Protein AF-A0A5J5HE29-F1 (afdb_monomer_lite)

Organism: NCBI:txid2036016

Sequence (76 aa):
MLLEKFPEGDTLLVTKLDRLARTVRDGIDIVELLFERKAILRIKQIGTIENNYVGMFFLNVLLNVAEMTGISKSNL

Radius of gyration: 12.25 Å; chains: 1; bounding box: 32×27×27 Å

pLDDT: mean 75.89, std 12.61, range [28.97, 87.62]

Structure (mmCIF, N/CA/C/O backbone):
data_AF-A0A5J5HE29-F1
#
_entry.id   AF-A0A5J5HE29-F1
#
loop_
_atom_site.group_PDB
_atom_site.id
_atom_site.type_symbol
_atom_site.label_atom_id
_atom_site.label_alt_id
_atom_site.label_comp_id
_atom_site.label_asym_id
_atom_site.label_entity_id
_atom_site.label_seq_id
_atom_site.pdbx_PDB_ins_code
_atom_site.Cartn_x
_atom_site.Cartn_y
_atom_site.Cartn_z
_atom_site.occupancy
_atom_site.B_iso_or_equiv
_atom_site.auth_seq_id
_atom_site.auth_comp_id
_atom_site.auth_asym_id
_atom_site.auth_atom_id
_atom_site.pdbx_PDB_model_num
ATOM 1 N N . MET A 1 1 ? -12.101 -8.558 -12.248 1.00 47.00 1 MET A N 1
ATOM 2 C CA . MET A 1 1 ? -10.826 -8.340 -11.518 1.00 47.00 1 MET A CA 1
ATOM 3 C C . MET A 1 1 ? -11.034 -8.804 -10.072 1.00 47.00 1 MET A C 1
ATOM 5 O O . MET A 1 1 ? -12.118 -8.565 -9.560 1.00 47.00 1 MET A O 1
ATOM 9 N N . LEU A 1 2 ? -10.100 -9.493 -9.394 1.00 55.88 2 LEU A N 1
ATOM 10 C CA . LEU A 1 2 ? -10.368 -10.022 -8.029 1.00 55.88 2 LEU A CA 1
ATOM 11 C C . LEU A 1 2 ? -10.629 -8.908 -6.986 1.00 55.88 2 LEU A C 1
ATOM 13 O O . LEU A 1 2 ? -11.318 -9.133 -5.997 1.00 55.88 2 LEU A O 1
ATOM 17 N N . LEU A 1 3 ? -10.131 -7.698 -7.258 1.00 55.78 3 LEU A N 1
ATOM 18 C CA . LEU A 1 3 ? -10.289 -6.501 -6.424 1.00 55.78 3 LEU A CA 1
ATOM 19 C C . LEU A 1 3 ? -11.731 -5.968 -6.368 1.00 55.78 3 LEU A C 1
ATOM 21 O O . LEU A 1 3 ? -12.105 -5.308 -5.404 1.00 55.78 3 LEU A O 1
ATOM 25 N N . GLU A 1 4 ? -12.574 -6.268 -7.358 1.00 57.25 4 GLU A N 1
ATOM 26 C CA . GLU A 1 4 ? -13.958 -5.767 -7.387 1.00 57.25 4 GLU A CA 1
ATOM 27 C C . GLU A 1 4 ? -14.848 -6.432 -6.332 1.00 57.25 4 GLU A C 1
ATOM 29 O O . GLU A 1 4 ? -15.840 -5.842 -5.916 1.00 57.25 4 GLU A O 1
ATOM 34 N N . LYS A 1 5 ? -14.478 -7.630 -5.862 1.00 60.69 5 LYS A N 1
ATOM 35 C CA . LYS A 1 5 ? -15.224 -8.394 -4.850 1.00 60.69 5 LYS A CA 1
ATOM 36 C C . LYS A 1 5 ? -14.643 -8.275 -3.441 1.00 60.69 5 LYS A C 1
ATOM 38 O O . LYS A 1 5 ? -15.066 -9.017 -2.561 1.00 60.69 5 LYS A O 1
ATOM 43 N N . PHE A 1 6 ? -13.658 -7.400 -3.239 1.00 66.62 6 PHE A N 1
ATOM 44 C CA . PHE A 1 6 ? -12.973 -7.292 -1.959 1.00 66.62 6 PHE A CA 1
ATOM 45 C C . PHE A 1 6 ? -13.873 -6.589 -0.925 1.00 66.62 6 PHE A C 1
ATOM 47 O O . PHE A 1 6 ? -14.232 -5.430 -1.165 1.00 66.62 6 PHE A O 1
ATOM 54 N N . PRO A 1 7 ? -14.274 -7.262 0.173 1.00 65.56 7 PRO A N 1
ATOM 55 C CA . PRO A 1 7 ? -15.130 -6.668 1.195 1.00 65.56 7 PRO A CA 1
ATOM 56 C C . PRO A 1 7 ? -14.430 -5.494 1.889 1.00 65.56 7 PRO A C 1
ATOM 58 O O . PRO A 1 7 ? -13.217 -5.522 2.106 1.00 65.56 7 PRO A O 1
ATOM 61 N N . GLU A 1 8 ? -15.192 -4.460 2.247 1.00 71.38 8 GLU A N 1
ATOM 62 C CA . GLU A 1 8 ? -14.671 -3.331 3.024 1.00 71.38 8 GLU A CA 1
ATOM 63 C C . GLU A 1 8 ? -14.131 -3.845 4.373 1.00 71.38 8 GLU A C 1
ATOM 65 O O . GLU A 1 8 ? -14.798 -4.624 5.056 1.00 71.38 8 GLU A O 1
ATOM 70 N N . GLY A 1 9 ? -12.913 -3.441 4.748 1.00 72.62 9 GLY A N 1
ATOM 71 C CA . GLY A 1 9 ? -12.272 -3.882 5.995 1.00 72.62 9 GLY A CA 1
ATOM 72 C C . GLY A 1 9 ? -11.578 -5.254 5.970 1.00 72.62 9 GLY A C 1
ATOM 73 O O . GLY A 1 9 ? -11.061 -5.678 7.003 1.00 72.62 9 GLY A O 1
ATOM 74 N N . ASP A 1 10 ? -11.549 -5.960 4.836 1.00 79.38 10 ASP A N 1
ATOM 75 C CA . ASP A 1 10 ? -10.904 -7.279 4.730 1.00 79.38 10 ASP A CA 1
ATOM 76 C C . ASP A 1 10 ? -9.370 -7.173 4.518 1.00 79.38 10 ASP A C 1
ATOM 78 O O . ASP A 1 10 ? -8.823 -6.092 4.288 1.00 79.38 10 ASP A O 1
ATOM 82 N N . THR A 1 11 ? -8.630 -8.281 4.624 1.00 81.12 11 THR A N 1
ATOM 83 C CA . THR A 1 11 ? -7.158 -8.312 4.508 1.00 81.12 11 THR A CA 1
ATOM 84 C C . THR A 1 11 ? -6.692 -8.943 3.200 1.00 81.12 11 THR A C 1
ATOM 86 O O . THR A 1 11 ? -6.847 -10.146 2.985 1.00 81.12 11 THR A O 1
ATOM 89 N N . LEU A 1 12 ? -6.055 -8.161 2.328 1.00 84.06 12 LEU A N 1
ATOM 90 C CA . LEU A 1 12 ? -5.410 -8.684 1.130 1.00 84.06 12 LEU A CA 1
ATOM 91 C C . LEU A 1 12 ? -4.066 -9.311 1.513 1.00 84.06 12 LEU A C 1
ATOM 93 O O . LEU A 1 12 ? -3.076 -8.617 1.754 1.00 84.06 12 LEU A O 1
ATOM 97 N N . LEU A 1 13 ? -4.027 -10.643 1.554 1.00 82.62 13 LEU A N 1
ATOM 98 C CA . LEU A 1 13 ? -2.795 -11.396 1.766 1.00 82.62 13 LEU A CA 1
ATOM 99 C C . LEU A 1 13 ? -2.052 -11.604 0.444 1.00 82.62 13 LEU A C 1
ATOM 101 O O . LEU A 1 13 ? -2.545 -12.274 -0.463 1.00 82.62 13 LEU A O 1
ATOM 105 N N . VAL A 1 14 ? -0.814 -11.123 0.379 1.00 82.19 14 VAL A N 1
ATOM 106 C CA . VAL A 1 14 ? 0.075 -11.316 -0.765 1.00 82.19 14 VAL A CA 1
ATOM 107 C C . VAL A 1 14 ? 1.308 -12.112 -0.349 1.00 82.19 14 VAL A C 1
ATOM 109 O O . VAL A 1 14 ? 1.946 -11.858 0.674 1.00 82.19 14 VAL A O 1
ATOM 112 N N . THR A 1 15 ? 1.662 -13.118 -1.148 1.00 79.38 15 THR A N 1
ATOM 113 C CA . THR A 1 15 ? 2.803 -13.994 -0.848 1.00 79.38 15 THR A CA 1
ATOM 114 C C . THR A 1 15 ? 4.145 -13.340 -1.139 1.00 79.38 15 THR A C 1
ATOM 116 O O . THR A 1 15 ? 5.111 -13.629 -0.441 1.00 79.38 15 THR A O 1
ATOM 119 N N . LYS A 1 16 ? 4.211 -12.494 -2.171 1.00 74.38 16 LYS A N 1
ATOM 120 C CA . LYS A 1 16 ? 5.413 -11.761 -2.569 1.00 74.38 16 LYS A CA 1
ATOM 121 C C . LYS A 1 16 ? 5.044 -10.424 -3.210 1.00 74.38 16 LYS A C 1
ATOM 123 O O . LYS A 1 16 ? 4.038 -10.351 -3.910 1.00 74.38 16 LYS A O 1
ATOM 128 N N . LEU A 1 17 ? 5.863 -9.400 -2.996 1.00 73.50 17 LEU A N 1
ATOM 129 C CA . LEU A 1 17 ? 5.587 -8.043 -3.469 1.00 73.50 17 LEU A CA 1
ATOM 130 C C . LEU A 1 17 ? 5.554 -7.930 -5.005 1.00 73.50 17 LEU A C 1
ATOM 132 O O . LEU A 1 17 ? 4.717 -7.212 -5.533 1.00 73.50 17 LEU A O 1
ATOM 136 N N . ASP A 1 18 ? 6.365 -8.712 -5.723 1.00 71.94 18 ASP A N 1
ATOM 137 C CA . ASP A 1 18 ? 6.366 -8.788 -7.197 1.00 71.94 18 ASP A CA 1
ATOM 138 C C . ASP A 1 18 ? 5.029 -9.268 -7.784 1.00 71.94 18 ASP A C 1
ATOM 140 O O . ASP A 1 18 ? 4.712 -8.997 -8.939 1.00 71.94 18 ASP A O 1
ATOM 144 N N . ARG A 1 19 ? 4.218 -9.974 -6.986 1.00 75.31 19 ARG A N 1
ATOM 145 C CA . ARG A 1 19 ? 2.875 -10.411 -7.388 1.00 75.31 19 ARG A CA 1
ATOM 146 C C . ARG A 1 19 ? 1.794 -9.373 -7.108 1.00 75.31 19 ARG A C 1
ATOM 148 O O . ARG A 1 19 ? 0.682 -9.547 -7.596 1.00 75.31 19 ARG A O 1
ATOM 155 N N . LEU A 1 20 ? 2.098 -8.350 -6.307 1.00 77.38 20 LEU A N 1
ATOM 156 C CA . LEU A 1 20 ? 1.188 -7.235 -6.056 1.00 77.38 20 LEU A CA 1
ATOM 157 C C . LEU A 1 20 ? 1.161 -6.309 -7.275 1.00 77.38 20 LEU A C 1
ATOM 159 O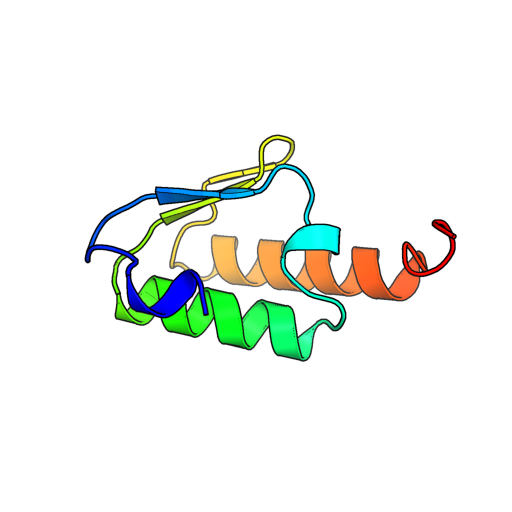 O . LEU A 1 20 ? 0.084 -5.966 -7.743 1.00 77.38 20 LEU A O 1
ATOM 163 N N . ALA A 1 21 ? 2.333 -5.947 -7.803 1.00 76.56 21 ALA A N 1
ATOM 164 C CA . ALA A 1 21 ? 2.457 -4.977 -8.883 1.00 76.56 21 ALA A CA 1
ATOM 165 C C . ALA A 1 21 ? 3.720 -5.194 -9.726 1.00 76.56 21 ALA A C 1
ATOM 167 O O . ALA A 1 21 ? 4.754 -5.623 -9.216 1.00 76.56 21 ALA A O 1
ATOM 168 N N . ARG A 1 22 ? 3.631 -4.868 -11.024 1.00 74.31 22 ARG A N 1
ATOM 169 C CA . ARG A 1 22 ? 4.754 -4.961 -11.977 1.00 74.31 22 ARG A CA 1
ATOM 170 C C . ARG A 1 22 ? 5.590 -3.686 -12.054 1.00 74.31 22 ARG A C 1
ATOM 172 O O . ARG A 1 22 ? 6.719 -3.747 -12.531 1.00 74.31 22 ARG A O 1
ATOM 179 N N . THR A 1 23 ? 5.030 -2.562 -11.619 1.00 79.06 23 THR A N 1
ATOM 180 C CA . THR A 1 23 ? 5.693 -1.258 -11.549 1.00 79.06 23 THR A CA 1
ATOM 181 C C . THR A 1 23 ? 5.445 -0.635 -10.178 1.00 79.06 23 THR A C 1
ATOM 183 O O . THR A 1 23 ? 4.454 -0.966 -9.519 1.00 79.06 23 THR A O 1
ATOM 186 N N . VAL A 1 24 ? 6.312 0.285 -9.742 1.00 79.19 24 VAL A N 1
ATOM 187 C CA . VAL A 1 24 ? 6.081 1.064 -8.512 1.00 79.19 24 VAL A CA 1
ATOM 188 C C . VAL A 1 24 ? 4.731 1.781 -8.560 1.00 79.19 24 VAL A C 1
ATOM 190 O O . VAL A 1 24 ? 4.010 1.778 -7.566 1.00 79.19 24 VAL A O 1
ATOM 193 N N . ARG A 1 25 ? 4.362 2.351 -9.715 1.00 81.06 25 ARG A N 1
ATOM 194 C CA . ARG A 1 25 ? 3.100 3.084 -9.874 1.00 81.06 25 ARG A CA 1
ATOM 195 C C . ARG A 1 25 ? 1.886 2.186 -9.645 1.00 81.06 25 ARG A C 1
ATOM 197 O O . ARG A 1 25 ? 1.064 2.517 -8.803 1.00 81.06 25 ARG A O 1
ATOM 204 N N . ASP A 1 26 ? 1.844 1.019 -10.288 1.00 83.00 26 ASP A N 1
ATOM 205 C CA . ASP A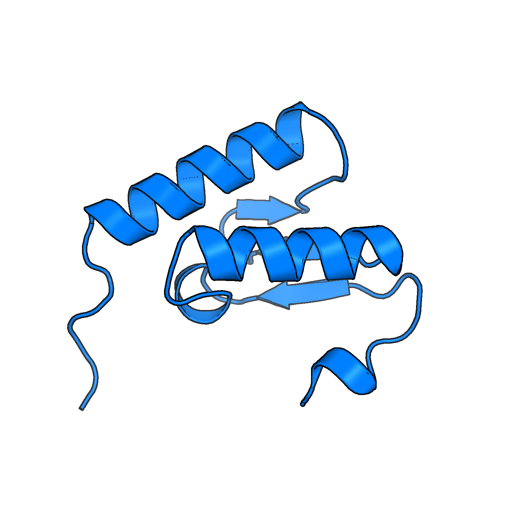 1 26 ? 0.740 0.068 -10.090 1.00 83.00 26 ASP A CA 1
ATOM 206 C C . ASP A 1 26 ? 0.634 -0.378 -8.619 1.00 83.00 26 ASP A C 1
ATOM 208 O O . ASP A 1 26 ? -0.455 -0.621 -8.104 1.00 83.00 26 ASP A O 1
ATOM 212 N N . GLY A 1 27 ? 1.773 -0.498 -7.927 1.00 82.50 27 GLY A N 1
ATOM 213 C CA . GLY A 1 27 ? 1.813 -0.887 -6.517 1.00 82.50 27 GLY A CA 1
ATOM 214 C C . GLY A 1 27 ? 1.222 0.170 -5.594 1.00 82.50 27 GLY A C 1
ATOM 215 O O . GLY A 1 27 ? 0.514 -0.180 -4.650 1.00 82.50 27 GLY A O 1
ATOM 216 N N . ILE A 1 28 ? 1.487 1.443 -5.884 1.00 83.75 28 ILE A N 1
ATOM 217 C CA . ILE A 1 28 ? 0.904 2.573 -5.159 1.00 83.75 28 ILE A CA 1
ATOM 218 C C . ILE A 1 28 ? -0.606 2.615 -5.404 1.00 83.75 28 ILE A C 1
ATOM 220 O O . ILE A 1 28 ? -1.359 2.605 -4.433 1.00 83.75 28 ILE A O 1
ATOM 224 N N . ASP A 1 29 ? -1.046 2.535 -6.662 1.00 86.62 29 ASP A N 1
ATOM 225 C CA . ASP A 1 29 ? -2.467 2.604 -7.033 1.00 86.62 29 ASP A CA 1
ATOM 226 C C . ASP A 1 29 ? -3.297 1.502 -6.340 1.00 86.62 29 ASP A C 1
ATOM 228 O O . ASP A 1 29 ? -4.408 1.737 -5.857 1.00 86.62 29 ASP A O 1
ATOM 232 N N . ILE A 1 30 ? -2.752 0.282 -6.234 1.00 84.12 30 ILE A N 1
ATOM 233 C CA . ILE A 1 30 ? -3.420 -0.823 -5.528 1.00 84.12 30 ILE A CA 1
ATOM 234 C C . ILE A 1 30 ? -3.533 -0.537 -4.030 1.00 84.12 30 ILE A C 1
ATOM 236 O O . ILE A 1 30 ? -4.563 -0.843 -3.428 1.00 84.12 30 ILE A O 1
ATOM 240 N N . VAL A 1 31 ? -2.494 0.017 -3.408 1.00 81.44 31 VAL A N 1
ATOM 241 C CA . VAL A 1 31 ? -2.526 0.316 -1.972 1.00 81.44 31 VAL A CA 1
ATOM 242 C C . VAL A 1 31 ? -3.461 1.475 -1.661 1.00 81.44 31 VAL A C 1
ATOM 244 O O . VAL A 1 31 ? -4.212 1.381 -0.693 1.00 81.44 31 VAL A O 1
ATOM 247 N N . GLU A 1 32 ? -3.492 2.508 -2.499 1.00 84.19 32 GLU A N 1
ATOM 248 C CA . GLU A 1 32 ? -4.461 3.599 -2.378 1.00 84.19 32 GLU A CA 1
ATOM 249 C C . GLU A 1 32 ? -5.897 3.063 -2.450 1.00 84.19 32 GLU A C 1
ATOM 251 O O . GLU A 1 32 ? -6.699 3.334 -1.555 1.00 84.19 32 GLU A O 1
ATOM 256 N N . LEU A 1 33 ? -6.191 2.182 -3.413 1.00 83.81 33 LEU A N 1
ATOM 257 C CA . LEU A 1 33 ? -7.500 1.530 -3.518 1.00 83.81 33 LEU A CA 1
ATOM 258 C C . LEU A 1 33 ? -7.843 0.682 -2.279 1.00 83.81 33 LEU A C 1
ATOM 260 O O . LEU A 1 33 ? -9.001 0.626 -1.856 1.00 83.81 33 LEU A O 1
ATOM 264 N N . LEU A 1 34 ? -6.862 -0.011 -1.696 1.00 82.38 34 LEU A N 1
ATOM 265 C CA . LEU A 1 34 ? -7.069 -0.785 -0.469 1.00 82.38 34 LEU A CA 1
ATOM 266 C C . LEU A 1 34 ? -7.354 0.135 0.719 1.00 82.38 34 LEU A C 1
ATOM 268 O O . LEU A 1 34 ? -8.262 -0.144 1.499 1.00 82.38 34 LEU A O 1
ATOM 272 N N . PHE A 1 35 ? -6.642 1.251 0.832 1.00 80.31 35 PHE A N 1
ATOM 273 C CA . PHE A 1 35 ? -6.849 2.228 1.894 1.00 80.31 35 PHE A CA 1
ATOM 274 C C . PHE A 1 35 ? -8.213 2.908 1.816 1.00 80.31 35 PHE A C 1
ATOM 276 O O . PHE A 1 35 ? -8.877 3.024 2.847 1.00 80.31 35 PHE A O 1
ATOM 283 N N . GLU A 1 36 ? -8.675 3.275 0.619 1.00 83.00 36 GLU A N 1
ATOM 284 C CA . GLU A 1 36 ? -10.036 3.783 0.403 1.00 83.00 36 GLU A CA 1
ATOM 285 C C . GLU A 1 36 ? -11.100 2.788 0.886 1.00 83.00 36 GLU A C 1
ATOM 287 O O . GLU A 1 36 ? -12.113 3.175 1.466 1.00 83.00 36 GLU A O 1
ATOM 292 N N . ARG A 1 37 ? -10.841 1.488 0.714 1.00 81.62 37 ARG A N 1
ATOM 293 C CA . ARG A 1 37 ? -11.725 0.393 1.141 1.00 81.62 37 ARG A CA 1
ATOM 294 C C . ARG A 1 37 ? -11.496 -0.059 2.585 1.00 81.62 37 ARG A C 1
ATOM 296 O O . ARG A 1 37 ? -12.047 -1.085 2.991 1.00 81.62 37 ARG A O 1
ATOM 303 N N . LYS A 1 38 ? -10.657 0.653 3.351 1.00 79.19 38 LYS A N 1
ATOM 304 C CA . LYS A 1 38 ? -10.193 0.271 4.703 1.00 79.19 38 LYS A CA 1
ATOM 305 C C . LYS A 1 38 ? -9.625 -1.153 4.770 1.00 79.19 38 LYS A C 1
ATOM 307 O O . LYS A 1 38 ? -9.620 -1.773 5.830 1.00 79.19 38 LYS A O 1
ATOM 312 N N . ALA A 1 39 ? -9.181 -1.683 3.637 1.00 79.44 39 ALA A N 1
ATOM 313 C CA . ALA A 1 39 ?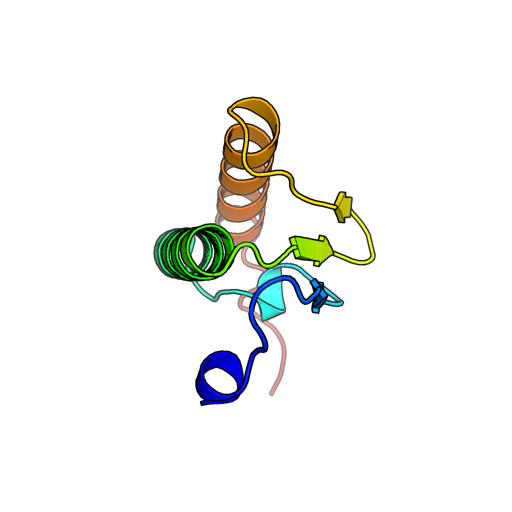 -8.631 -3.014 3.517 1.00 79.44 39 ALA A CA 1
ATOM 314 C C . ALA A 1 39 ? -7.167 -3.025 3.967 1.00 79.44 39 ALA A C 1
ATOM 316 O O . ALA A 1 39 ? -6.414 -2.069 3.767 1.00 79.44 39 ALA A O 1
ATOM 317 N N . ILE A 1 40 ? -6.757 -4.133 4.574 1.00 79.50 40 ILE A N 1
ATOM 318 C CA . ILE A 1 40 ? -5.421 -4.304 5.139 1.00 79.50 40 ILE A CA 1
ATOM 319 C C . ILE A 1 40 ? -4.539 -5.011 4.112 1.00 79.50 40 ILE A C 1
ATOM 321 O O . ILE A 1 40 ? -4.834 -6.137 3.718 1.00 79.50 40 ILE A O 1
ATOM 325 N N . LEU A 1 41 ? -3.421 -4.408 3.708 1.00 83.69 41 LEU A N 1
ATOM 326 C CA . LEU A 1 41 ? -2.416 -5.117 2.916 1.00 83.69 41 LEU A CA 1
ATOM 327 C C . LEU A 1 41 ? -1.487 -5.898 3.849 1.00 83.69 41 LEU A C 1
ATOM 329 O O . LEU A 1 41 ? -0.807 -5.319 4.698 1.00 83.69 41 LEU A O 1
ATOM 333 N N . ARG A 1 42 ? -1.398 -7.217 3.659 1.00 83.75 42 ARG A N 1
ATOM 334 C CA . ARG A 1 42 ? -0.448 -8.068 4.381 1.00 83.75 42 ARG A CA 1
ATOM 335 C C . ARG A 1 42 ? 0.455 -8.812 3.416 1.00 83.75 42 ARG A C 1
ATOM 337 O O . ARG A 1 42 ? -0.006 -9.604 2.601 1.00 83.75 42 ARG A O 1
ATOM 344 N N . ILE A 1 43 ? 1.759 -8.627 3.560 1.00 84.56 43 ILE A N 1
ATOM 345 C CA . ILE A 1 43 ? 2.764 -9.328 2.761 1.00 84.56 43 ILE A CA 1
ATOM 346 C C . ILE A 1 43 ? 3.414 -10.388 3.643 1.00 84.56 43 ILE A C 1
ATOM 348 O O . ILE A 1 43 ? 3.969 -10.069 4.692 1.00 84.56 43 ILE A O 1
ATOM 352 N N . LYS A 1 44 ? 3.386 -11.657 3.222 1.00 80.50 44 LYS A N 1
ATOM 353 C CA . LYS A 1 44 ? 3.814 -12.798 4.057 1.00 80.50 44 LYS A CA 1
ATOM 354 C C . LYS A 1 44 ? 5.211 -12.631 4.679 1.00 80.50 44 LYS A C 1
ATOM 356 O O . LYS A 1 44 ? 5.402 -13.030 5.821 1.00 80.50 44 LYS A O 1
ATOM 361 N N . GLN A 1 45 ? 6.166 -12.059 3.943 1.00 73.31 45 GLN A N 1
ATOM 362 C CA . GLN A 1 45 ? 7.547 -11.853 4.409 1.00 73.31 45 GLN A CA 1
ATOM 363 C C . GLN A 1 45 ? 7.784 -10.534 5.158 1.00 73.31 45 GLN A C 1
ATOM 365 O O . GLN A 1 45 ? 8.794 -10.424 5.841 1.00 73.31 45 GLN A O 1
ATOM 370 N N . ILE A 1 46 ? 6.900 -9.543 5.014 1.00 78.44 46 ILE A N 1
ATOM 371 C CA . ILE A 1 46 ? 7.147 -8.159 5.466 1.00 78.44 46 ILE A CA 1
ATOM 372 C C . ILE A 1 46 ? 6.224 -7.784 6.631 1.00 78.44 46 ILE A C 1
ATOM 374 O O . ILE A 1 46 ? 6.594 -6.990 7.486 1.00 78.44 46 ILE A O 1
ATOM 378 N N . GLY A 1 47 ? 5.047 -8.403 6.709 1.00 83.31 47 GLY A N 1
ATOM 379 C CA . GLY A 1 47 ? 4.026 -8.089 7.697 1.00 83.31 47 GLY A CA 1
ATOM 380 C C . GLY A 1 47 ? 2.900 -7.241 7.114 1.00 83.31 47 GLY A C 1
ATOM 381 O O . GLY A 1 47 ? 2.639 -7.264 5.909 1.00 83.31 47 GLY A O 1
ATOM 382 N N . THR A 1 48 ? 2.181 -6.563 8.001 1.00 84.19 48 THR A N 1
ATOM 383 C CA . THR A 1 48 ? 1.051 -5.700 7.652 1.00 84.19 48 THR A CA 1
ATOM 384 C C . THR A 1 48 ? 1.552 -4.304 7.304 1.00 84.19 48 THR A C 1
ATOM 386 O O . THR A 1 48 ? 2.326 -3.726 8.062 1.00 84.19 48 THR A O 1
ATOM 389 N N . ILE A 1 49 ? 1.106 -3.765 6.171 1.00 84.38 49 ILE A N 1
ATOM 390 C CA . ILE A 1 49 ? 1.323 -2.366 5.801 1.00 84.38 49 ILE A CA 1
ATOM 391 C C . ILE A 1 49 ? 0.122 -1.567 6.300 1.00 84.38 49 ILE A C 1
ATOM 393 O O . ILE A 1 49 ? -1.019 -1.839 5.926 1.00 84.38 49 ILE A O 1
ATOM 397 N N . GLU A 1 50 ? 0.390 -0.598 7.167 1.00 79.50 50 GLU A N 1
ATOM 398 C CA . GLU A 1 50 ? -0.625 0.289 7.729 1.00 79.50 50 GLU A CA 1
ATOM 399 C C . GLU A 1 50 ? -0.792 1.557 6.886 1.00 79.50 50 GLU A C 1
ATOM 401 O O . GLU A 1 50 ? 0.157 2.037 6.263 1.00 79.50 50 GLU A O 1
ATOM 406 N N . ASN A 1 51 ? -1.992 2.140 6.920 1.00 81.25 51 ASN A N 1
ATOM 407 C CA . ASN A 1 51 ? -2.280 3.429 6.294 1.00 81.25 51 ASN A CA 1
ATOM 408 C C . ASN A 1 51 ? -1.766 4.596 7.154 1.00 81.25 51 ASN A C 1
ATOM 410 O O . ASN A 1 51 ? -2.533 5.338 7.765 1.00 81.25 51 ASN A O 1
ATOM 414 N N . ASN A 1 52 ? -0.445 4.719 7.259 1.00 84.81 52 ASN A N 1
ATOM 415 C CA . ASN A 1 52 ? 0.233 5.843 7.896 1.00 84.81 52 ASN A CA 1
ATOM 416 C C . ASN A 1 52 ? 1.532 6.186 7.146 1.00 84.81 52 ASN A C 1
ATOM 418 O O . ASN A 1 52 ? 1.971 5.455 6.255 1.00 84.81 52 ASN A O 1
ATOM 422 N N . TYR A 1 53 ? 2.167 7.305 7.509 1.00 84.69 53 TYR A N 1
ATOM 423 C CA . TYR A 1 53 ? 3.387 7.776 6.838 1.00 84.69 53 TYR A CA 1
ATOM 424 C C . TYR A 1 53 ? 4.528 6.750 6.863 1.00 84.69 53 TYR A C 1
ATOM 426 O O . TYR A 1 53 ? 5.306 6.678 5.913 1.00 84.69 53 TYR A O 1
ATOM 434 N N . VAL A 1 54 ? 4.613 5.936 7.920 1.00 85.88 54 VAL A N 1
ATOM 435 C CA . VAL A 1 54 ? 5.627 4.883 8.050 1.00 85.88 54 VAL A CA 1
ATOM 436 C C . VAL A 1 54 ? 5.333 3.748 7.069 1.00 85.88 54 VAL A C 1
ATOM 438 O O . VAL A 1 54 ? 6.217 3.363 6.307 1.00 85.88 54 VAL A O 1
ATOM 441 N N . GLY A 1 55 ? 4.093 3.257 7.026 1.00 83.75 55 GLY A N 1
ATOM 442 C CA . GLY A 1 55 ? 3.667 2.206 6.103 1.00 83.75 55 GLY A CA 1
ATOM 443 C C . GLY A 1 55 ? 3.844 2.602 4.638 1.00 83.75 55 GLY A C 1
ATOM 444 O O . GLY A 1 55 ? 4.396 1.824 3.860 1.00 83.75 55 GLY A O 1
ATOM 445 N N . MET A 1 56 ? 3.484 3.838 4.279 1.00 83.19 56 MET A N 1
ATOM 446 C CA . MET A 1 56 ? 3.672 4.356 2.919 1.00 83.19 56 MET A CA 1
ATOM 447 C C . MET A 1 56 ? 5.141 4.543 2.548 1.00 83.19 56 MET A C 1
ATOM 449 O O . MET A 1 56 ? 5.542 4.212 1.432 1.00 83.19 56 MET A O 1
ATOM 453 N N . PHE A 1 57 ? 5.972 5.021 3.476 1.00 87.25 57 PHE A N 1
ATOM 454 C CA . PHE A 1 57 ? 7.414 5.086 3.256 1.00 87.25 57 PHE A CA 1
ATOM 455 C C . PHE A 1 57 ? 8.002 3.693 3.001 1.00 87.25 57 PHE A C 1
ATOM 457 O O . PHE A 1 57 ? 8.706 3.497 2.009 1.00 87.25 57 PHE A O 1
ATOM 464 N N . PHE A 1 58 ? 7.674 2.715 3.852 1.00 86.25 58 PHE A N 1
ATOM 465 C CA . PHE A 1 58 ? 8.143 1.339 3.693 1.00 86.25 58 PHE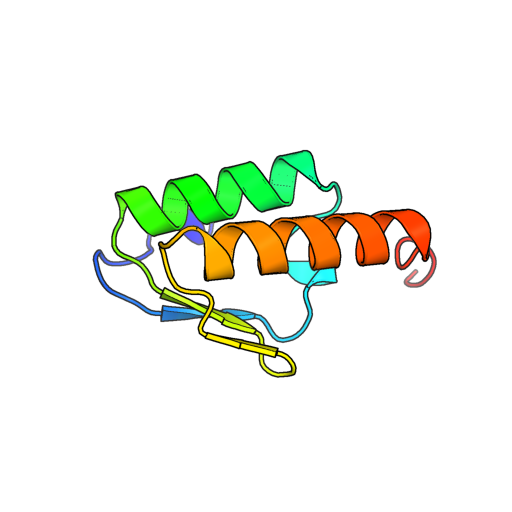 A CA 1
ATOM 466 C C . PHE A 1 58 ? 7.698 0.738 2.362 1.00 86.25 58 PHE A C 1
ATOM 468 O O . PHE A 1 58 ? 8.529 0.174 1.652 1.00 86.25 58 PHE A O 1
ATOM 475 N N . LEU A 1 59 ? 6.425 0.891 1.994 1.00 83.75 59 LEU A N 1
ATOM 476 C CA . LEU A 1 59 ? 5.909 0.433 0.706 1.00 83.75 59 LEU A CA 1
ATOM 477 C C . LEU A 1 59 ? 6.702 1.031 -0.458 1.00 83.75 59 LEU A C 1
ATOM 479 O O . LEU A 1 59 ? 7.156 0.291 -1.326 1.00 83.75 59 LEU A O 1
ATOM 483 N N . ASN A 1 60 ? 6.911 2.348 -0.456 1.00 85.69 60 ASN A N 1
ATOM 484 C CA . ASN A 1 60 ? 7.648 3.028 -1.516 1.00 85.69 60 ASN A CA 1
ATOM 485 C C . ASN A 1 60 ? 9.084 2.512 -1.628 1.00 85.69 60 ASN A C 1
ATOM 487 O O . ASN A 1 60 ? 9.536 2.216 -2.732 1.00 85.69 60 ASN A O 1
ATOM 491 N N . VAL A 1 61 ? 9.796 2.348 -0.509 1.00 87.62 61 VAL A N 1
ATOM 492 C CA . VAL A 1 61 ? 11.151 1.773 -0.511 1.00 87.62 61 VAL A CA 1
ATOM 493 C C . VAL A 1 61 ? 11.134 0.359 -1.093 1.00 87.62 61 VAL A C 1
ATOM 495 O O . VAL A 1 61 ? 11.952 0.035 -1.948 1.00 87.62 61 VAL A O 1
ATOM 498 N N . LEU A 1 62 ? 10.185 -0.474 -0.672 1.00 83.44 62 LEU A N 1
ATOM 499 C CA . LEU A 1 62 ? 10.082 -1.861 -1.112 1.00 83.44 62 LEU A CA 1
ATOM 500 C C . LEU A 1 62 ? 9.750 -1.988 -2.602 1.00 83.44 62 LEU A C 1
ATOM 502 O O . LEU A 1 62 ? 10.358 -2.808 -3.288 1.00 83.44 62 LEU A O 1
ATOM 506 N N . LEU A 1 63 ? 8.820 -1.175 -3.105 1.00 82.44 63 LEU A N 1
ATOM 507 C CA . LEU A 1 63 ? 8.474 -1.131 -4.524 1.00 82.44 63 LEU A CA 1
ATOM 508 C C . LEU A 1 63 ? 9.670 -0.661 -5.359 1.00 82.44 63 LEU A C 1
ATOM 510 O O . LEU A 1 63 ? 9.991 -1.296 -6.360 1.00 82.44 63 LEU A O 1
ATOM 514 N N . ASN A 1 64 ? 10.380 0.383 -4.914 1.00 84.88 64 ASN A N 1
ATOM 515 C CA . ASN A 1 64 ? 11.588 0.860 -5.595 1.00 84.88 64 ASN A CA 1
ATOM 516 C C . ASN A 1 64 ? 12.673 -0.225 -5.631 1.00 84.88 64 ASN A C 1
ATOM 518 O O . ASN A 1 64 ? 13.255 -0.481 -6.681 1.00 84.88 64 ASN A O 1
ATOM 522 N N . VAL A 1 65 ? 12.912 -0.921 -4.514 1.00 83.94 65 VAL A N 1
ATOM 523 C CA . VAL A 1 65 ? 13.869 -2.038 -4.463 1.00 83.94 65 VAL A CA 1
ATOM 524 C C . VAL A 1 65 ? 13.440 -3.180 -5.390 1.00 83.94 65 VAL A C 1
ATOM 526 O O . VAL A 1 65 ? 14.281 -3.730 -6.101 1.00 83.94 65 VAL A O 1
ATOM 529 N N . ALA A 1 66 ? 12.154 -3.539 -5.424 1.00 80.56 66 ALA A N 1
ATOM 530 C CA . ALA A 1 66 ? 11.636 -4.594 -6.297 1.00 80.56 66 ALA A CA 1
ATOM 531 C C . ALA A 1 66 ? 11.788 -4.248 -7.789 1.00 80.56 66 ALA A C 1
ATOM 533 O O . ALA A 1 66 ? 12.167 -5.111 -8.583 1.00 80.56 66 ALA A O 1
ATOM 534 N N . GLU A 1 67 ? 11.556 -2.986 -8.158 1.00 80.81 67 GLU A N 1
ATOM 535 C CA . GLU A 1 67 ? 11.746 -2.486 -9.521 1.00 80.81 67 GLU A CA 1
ATOM 536 C C . GLU A 1 67 ? 13.234 -2.474 -9.912 1.00 80.81 67 GLU A C 1
ATOM 538 O O . GLU A 1 67 ? 13.609 -3.023 -10.949 1.00 80.81 67 GLU A O 1
ATOM 543 N N . MET A 1 68 ? 14.107 -1.948 -9.043 1.00 82.75 68 MET A N 1
ATOM 544 C CA . MET A 1 68 ? 15.557 -1.870 -9.273 1.00 82.75 68 MET A CA 1
ATOM 545 C C . MET A 1 68 ? 16.238 -3.238 -9.366 1.00 82.75 68 MET A C 1
ATOM 547 O O . MET A 1 68 ? 17.153 -3.426 -10.166 1.00 82.75 68 MET A O 1
ATOM 551 N N . THR A 1 69 ? 15.826 -4.196 -8.534 1.00 74.31 69 THR A N 1
ATOM 552 C CA . THR A 1 69 ? 16.425 -5.543 -8.507 1.00 74.31 69 THR A CA 1
ATOM 553 C C . THR A 1 69 ? 15.975 -6.417 -9.670 1.00 74.31 69 THR A C 1
ATOM 555 O O . THR A 1 69 ? 16.494 -7.520 -9.837 1.00 74.31 69 THR A O 1
ATOM 558 N N . GLY A 1 70 ? 15.052 -5.936 -10.508 1.00 65.94 70 GLY A N 1
ATOM 559 C CA . GLY A 1 70 ? 14.670 -6.642 -11.716 1.00 65.94 70 GLY A CA 1
ATOM 560 C C . GLY A 1 70 ? 14.133 -8.040 -11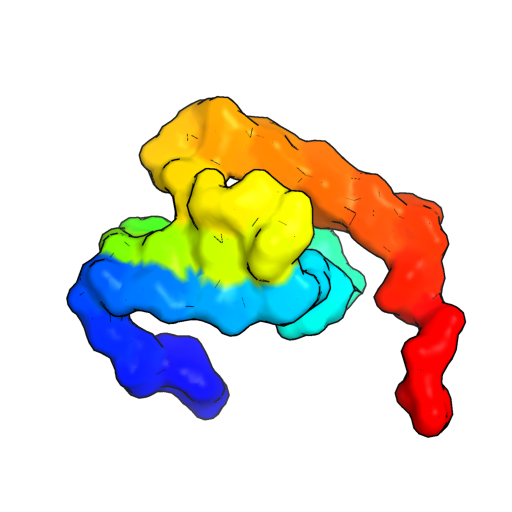.426 1.00 65.94 70 GLY A C 1
ATOM 561 O O . GLY A 1 70 ? 14.398 -8.961 -12.200 1.00 65.94 70 GLY A O 1
ATOM 562 N N . ILE A 1 71 ? 13.289 -8.207 -10.397 1.00 54.00 71 ILE A N 1
ATOM 563 C CA . ILE A 1 71 ? 12.443 -9.411 -10.221 1.00 54.00 71 ILE A CA 1
ATOM 564 C C . ILE A 1 71 ? 11.323 -9.447 -11.295 1.00 54.00 71 ILE A C 1
ATOM 566 O O . ILE A 1 71 ? 10.195 -9.864 -11.072 1.00 54.00 71 ILE A O 1
ATOM 570 N N . SER A 1 72 ? 11.670 -9.001 -12.504 1.00 53.06 72 SER A N 1
ATOM 571 C CA . SER A 1 72 ? 10.962 -9.086 -13.770 1.00 53.06 72 SER A CA 1
ATOM 572 C C . SER A 1 72 ? 11.852 -9.808 -14.796 1.00 53.06 72 SER A C 1
ATOM 574 O O . SER A 1 72 ? 11.906 -9.416 -15.957 1.00 53.06 72 SER A O 1
ATOM 576 N N . LYS A 1 73 ? 12.563 -10.871 -14.395 1.00 45.88 73 LYS A N 1
ATOM 577 C CA . LYS A 1 73 ? 13.025 -11.937 -15.303 1.00 45.88 73 LYS A CA 1
ATOM 578 C C . LYS A 1 73 ? 13.102 -13.278 -14.575 1.00 45.88 73 LYS A C 1
ATOM 580 O O . LYS A 1 73 ? 14.145 -13.649 -14.062 1.00 45.88 73 LYS A O 1
ATOM 585 N N . SER A 1 74 ? 11.986 -13.996 -14.547 1.00 38.44 74 SER A N 1
ATOM 586 C CA . SER A 1 74 ? 11.918 -15.454 -14.718 1.00 38.44 74 SER A CA 1
ATOM 587 C C . SER A 1 74 ? 10.498 -15.883 -14.385 1.00 38.44 74 SER A C 1
ATOM 589 O O . SER A 1 74 ? 10.119 -15.908 -13.218 1.00 38.44 74 SER A O 1
ATOM 591 N N . ASN A 1 75 ? 9.707 -16.140 -15.421 1.00 28.97 75 ASN A N 1
ATOM 592 C CA . ASN A 1 75 ? 9.007 -17.409 -15.614 1.00 28.97 75 ASN A CA 1
ATOM 593 C C . ASN A 1 75 ? 8.261 -17.313 -16.950 1.00 28.97 75 ASN A C 1
ATOM 595 O O . ASN A 1 75 ? 7.165 -16.758 -17.043 1.00 28.97 75 ASN A O 1
ATOM 599 N N . LEU A 1 76 ? 8.943 -17.814 -17.985 1.00 39.00 76 LEU A N 1
ATOM 600 C CA . LEU A 1 76 ? 8.318 -18.812 -18.850 1.00 39.00 76 LEU A CA 1
ATOM 601 C C . LEU A 1 76 ? 7.699 -19.916 -17.978 1.00 39.00 76 LEU A C 1
ATOM 603 O O . LEU A 1 76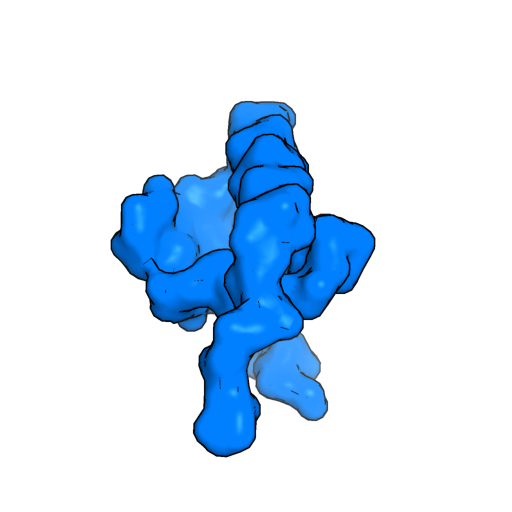 ? 8.297 -20.207 -16.914 1.00 39.00 76 LEU A O 1
#

InterPro domains:
  IPR006118 Recombinase, conserved site [PS00398] (9-21)
  IPR006119 Resolvase, N-terminal catalytic domain [PF00239] (2-68)
  IPR006119 Resolvase, N-terminal catalytic domain [PS51736] (1-76)
  IPR036162 Resolvase-like, N-terminal catalytic domain superfamily [G3DSA:3.40.50.1390] (1-75)
  IPR036162 Resolvase-like, N-terminal catalytic domain superfamily [SSF53041] (2-68)

Secondary structure (DSSP, 8-state):
-GGGGPPTT-EEEES-GGGT-SSHHHHHHHHHHHHHTTPEEEETTTEEEPSSHHHHHHHHHHHHHHHHTT--S---

Foldseek 3Di:
DVLVPDAQLEEDEDADLCVQDVALVSNVVSVVSCVVSNYWYQYPVPGIQDPDPVSVVVSSVRRVCCNVVPPVDDDD